Protein AF-A0A7Y9FIY6-F1 (afdb_monomer)

Sequence (109 aa):
MVVVLIVIVLALLAAAGVVLLASTAATPGGDGSAWESFRRGWRSRRHPDADQLDAARAAAVEPVDLSLAQFLRETAEVGDAYLNVDELADDLQRARDRAVRPLKARR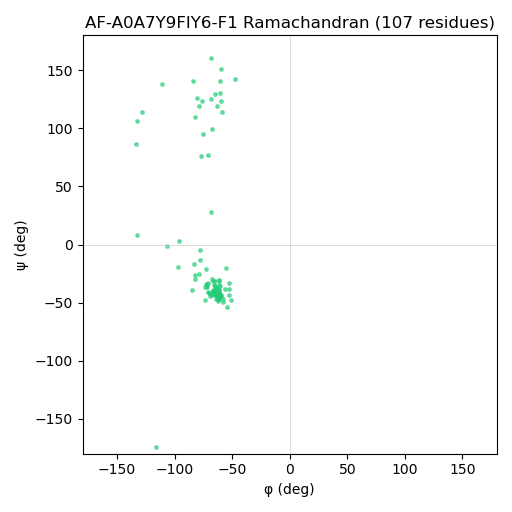SA

Secondary structure (DSSP, 8-state):
-HHHHHHHHHHHHHHHHHHHHHHHHS-S---S-HHHHHHHHHHHHHS--HHHHHHHHHHTSPPP---HHHHHHHH---S--SS-HHHHHHHHHHHHHHHHHHHHHTT--

Radius of gyration: 26.29 Å; Cα contacts (8 Å, |Δi|>4): 7; chains: 1; bounding box: 59×44×68 Å

Foldseek 3Di:
DVVVVVVVVVVVVVVVVVLVVVVVVPDDPDPDDPVRVVVVVVVCVVPPDPVRVVVVVVVPPDDDPDDPVRVCVVPVDPDDPPDDPVVVVVVVVVVVVVVCVVVVVVVVD

Organism: NCBI:txid931536

Structure (mmCIF, N/CA/C/O backbone):
data_AF-A0A7Y9FIY6-F1
#
_entry.id   AF-A0A7Y9FIY6-F1
#
loop_
_atom_site.group_PDB
_atom_site.id
_atom_site.type_symbol
_atom_site.label_atom_id
_atom_site.label_alt_id
_atom_site.label_comp_id
_atom_site.label_asym_id
_atom_site.label_entity_id
_atom_site.label_seq_id
_atom_site.pdbx_PDB_ins_code
_atom_site.Cartn_x
_atom_site.Cartn_y
_atom_site.Cartn_z
_atom_site.occupancy
_atom_site.B_iso_or_equiv
_atom_site.auth_seq_id
_atom_site.auth_comp_id
_atom_site.auth_asym_id
_atom_site.auth_atom_id
_atom_site.pdbx_PDB_model_num
ATOM 1 N N . MET A 1 1 ? 34.229 0.417 -22.890 1.00 78.31 1 MET A N 1
ATOM 2 C CA . MET A 1 1 ? 33.799 -0.903 -22.370 1.00 78.31 1 MET A CA 1
ATOM 3 C C . MET A 1 1 ? 33.894 -0.986 -20.846 1.00 78.31 1 MET A C 1
ATOM 5 O O . MET A 1 1 ? 32.887 -1.276 -20.222 1.00 78.31 1 MET A O 1
ATOM 9 N N . VAL A 1 2 ? 35.042 -0.648 -20.240 1.00 90.75 2 VAL A N 1
ATOM 10 C CA . VAL A 1 2 ? 35.239 -0.669 -18.771 1.00 90.75 2 VAL A CA 1
ATOM 11 C C . VAL A 1 2 ? 34.248 0.229 -18.017 1.00 90.75 2 VAL A C 1
ATOM 13 O O . VAL A 1 2 ? 33.611 -0.228 -17.080 1.00 90.75 2 VAL A O 1
ATOM 16 N N . VAL A 1 3 ? 34.042 1.471 -18.470 1.00 94.62 3 VAL A N 1
ATOM 17 C CA . VAL A 1 3 ? 33.082 2.405 -17.844 1.00 94.62 3 VAL A CA 1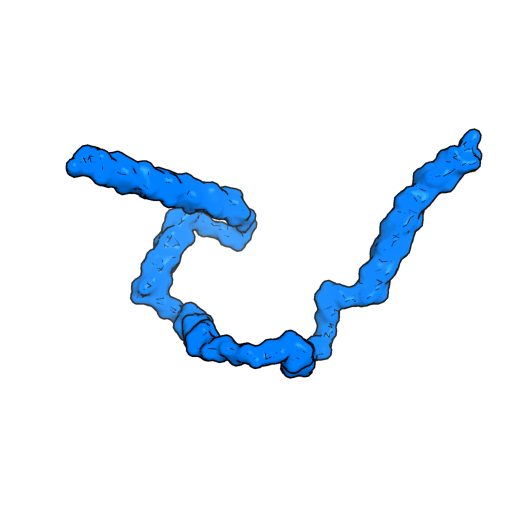
ATOM 18 C C . VAL A 1 3 ? 31.654 1.851 -17.856 1.00 94.62 3 VAL A C 1
ATOM 20 O O . VAL A 1 3 ? 30.967 1.898 -16.844 1.00 94.62 3 VAL A O 1
ATOM 23 N N . VAL A 1 4 ? 31.225 1.264 -18.978 1.00 95.88 4 VAL A N 1
ATOM 24 C CA . VAL A 1 4 ? 29.893 0.650 -19.112 1.00 95.88 4 VAL A CA 1
ATOM 25 C C . VAL A 1 4 ? 29.737 -0.522 -18.141 1.00 95.88 4 VAL A C 1
ATOM 27 O O . VAL A 1 4 ? 28.722 -0.622 -17.462 1.00 95.88 4 VAL A O 1
ATOM 30 N N . LEU A 1 5 ? 30.766 -1.366 -18.018 1.00 95.81 5 LEU A N 1
ATOM 31 C CA . LEU A 1 5 ? 30.798 -2.469 -17.055 1.00 95.81 5 LEU A CA 1
ATOM 32 C C . LEU A 1 5 ? 30.673 -1.975 -15.609 1.00 95.81 5 LEU A C 1
ATOM 34 O O . LEU A 1 5 ? 29.881 -2.523 -14.850 1.00 95.81 5 LEU A O 1
ATOM 38 N N . ILE A 1 6 ? 31.398 -0.915 -15.244 1.00 96.38 6 ILE A N 1
ATOM 39 C CA . ILE A 1 6 ? 31.331 -0.322 -13.902 1.00 96.38 6 ILE A CA 1
ATOM 40 C C . ILE A 1 6 ? 29.925 0.207 -13.613 1.00 96.38 6 ILE A C 1
ATOM 42 O O . ILE A 1 6 ? 29.375 -0.077 -12.554 1.00 96.38 6 ILE A O 1
ATOM 46 N N . VAL A 1 7 ? 29.316 0.926 -14.560 1.00 97.06 7 VAL A N 1
ATOM 47 C CA . VAL A 1 7 ? 27.950 1.451 -14.404 1.00 97.06 7 VAL A CA 1
ATOM 48 C C . VAL A 1 7 ? 26.940 0.317 -14.225 1.00 97.06 7 VAL A C 1
ATOM 50 O O . VAL A 1 7 ? 26.094 0.395 -13.339 1.00 97.06 7 VAL A O 1
ATOM 53 N N . ILE A 1 8 ? 27.055 -0.760 -15.008 1.00 97.06 8 ILE A N 1
ATOM 54 C CA . ILE A 1 8 ? 26.188 -1.940 -14.874 1.00 97.06 8 ILE A CA 1
ATOM 55 C C . ILE A 1 8 ? 26.355 -2.577 -13.492 1.00 97.06 8 ILE A C 1
ATOM 57 O O . ILE A 1 8 ? 25.363 -2.859 -12.825 1.00 97.06 8 ILE A O 1
ATOM 61 N N . VAL A 1 9 ? 27.593 -2.775 -13.035 1.00 96.44 9 VAL A N 1
ATOM 62 C CA . VAL A 1 9 ? 27.866 -3.371 -11.719 1.00 96.44 9 VAL A CA 1
ATOM 63 C C . VAL A 1 9 ? 27.307 -2.498 -10.596 1.00 96.44 9 VAL A C 1
ATOM 65 O O . VAL A 1 9 ? 26.642 -3.016 -9.703 1.00 96.44 9 VAL A O 1
ATOM 68 N N . LEU A 1 10 ? 27.505 -1.179 -10.656 1.00 97.06 10 LEU A N 1
ATOM 69 C CA . LEU A 1 10 ? 26.953 -0.248 -9.670 1.00 97.06 10 LEU A CA 1
ATOM 70 C C . LEU A 1 10 ? 25.421 -0.266 -9.661 1.00 97.06 10 LEU A C 1
ATOM 72 O O . LEU A 1 10 ? 24.823 -0.286 -8.587 1.00 97.06 10 LEU A O 1
ATOM 76 N N . ALA A 1 11 ? 24.783 -0.318 -10.832 1.00 96.06 11 ALA A N 1
ATOM 77 C CA . ALA A 1 11 ? 23.331 -0.423 -10.939 1.00 96.06 11 ALA A CA 1
ATOM 78 C C . ALA A 1 11 ? 22.803 -1.734 -10.330 1.00 96.06 11 ALA A C 1
ATOM 80 O O . ALA A 1 11 ? 21.816 -1.717 -9.595 1.00 96.06 11 ALA A O 1
ATOM 81 N N . LEU A 1 12 ? 23.482 -2.860 -10.577 1.00 96.69 12 LEU A N 1
ATOM 82 C CA . LEU A 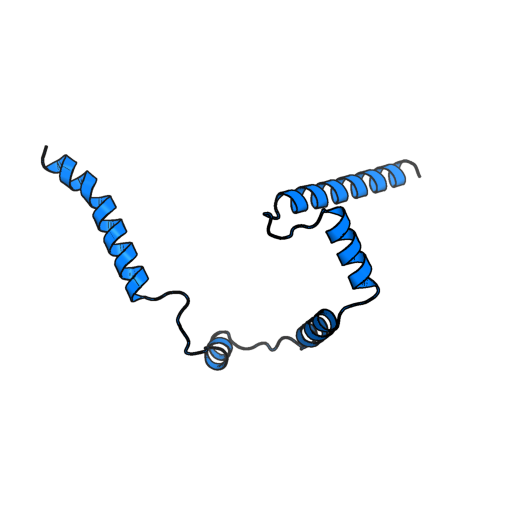1 12 ? 23.130 -4.153 -9.984 1.00 96.69 12 LEU A CA 1
ATOM 83 C C . LEU A 1 12 ? 23.309 -4.153 -8.460 1.00 96.69 12 LEU A C 1
ATOM 85 O O . LEU A 1 12 ? 22.450 -4.676 -7.752 1.00 96.69 12 LEU A O 1
ATOM 89 N N . LEU A 1 13 ? 24.378 -3.539 -7.945 1.00 95.62 13 LEU A N 1
ATOM 90 C CA . LEU A 1 13 ? 24.608 -3.404 -6.504 1.00 95.62 13 LEU A CA 1
ATOM 91 C C . LEU A 1 13 ? 23.553 -2.517 -5.838 1.00 95.62 13 LEU A C 1
ATOM 93 O O . LEU A 1 13 ? 23.037 -2.876 -4.782 1.00 95.62 13 LEU A O 1
ATOM 97 N N . ALA A 1 14 ? 23.189 -1.396 -6.466 1.00 95.12 14 ALA A N 1
ATOM 98 C CA . ALA A 1 14 ? 22.122 -0.529 -5.977 1.00 95.12 14 ALA A CA 1
ATOM 99 C C . ALA A 1 14 ? 20.779 -1.273 -5.935 1.00 95.12 14 ALA A C 1
ATOM 101 O O . ALA A 1 14 ? 20.096 -1.251 -4.912 1.00 95.12 14 ALA A O 1
ATOM 102 N N . ALA A 1 15 ? 20.433 -1.999 -7.003 1.00 90.00 15 ALA A N 1
ATOM 103 C CA . ALA A 1 15 ? 19.222 -2.814 -7.048 1.00 90.00 15 ALA A CA 1
ATOM 104 C C . ALA A 1 15 ? 19.217 -3.903 -5.961 1.00 90.00 15 ALA A C 1
ATOM 106 O O . ALA A 1 15 ? 18.220 -4.066 -5.260 1.00 90.00 15 ALA A O 1
ATOM 107 N N . ALA A 1 16 ? 20.337 -4.610 -5.770 1.00 87.69 16 ALA A N 1
ATOM 108 C CA . ALA A 1 16 ? 20.477 -5.612 -4.715 1.00 87.69 16 ALA A CA 1
ATOM 109 C C . ALA A 1 16 ? 20.318 -5.000 -3.312 1.00 87.69 16 ALA A C 1
ATOM 111 O O . ALA A 1 16 ? 19.622 -5.568 -2.471 1.00 87.69 16 ALA A O 1
ATOM 112 N N . GLY A 1 17 ? 20.901 -3.820 -3.077 1.00 89.31 17 GLY A N 1
ATOM 113 C CA . GLY A 1 17 ? 20.755 -3.080 -1.823 1.00 89.31 17 GLY A CA 1
ATOM 114 C C . GLY A 1 17 ? 19.305 -2.689 -1.531 1.00 89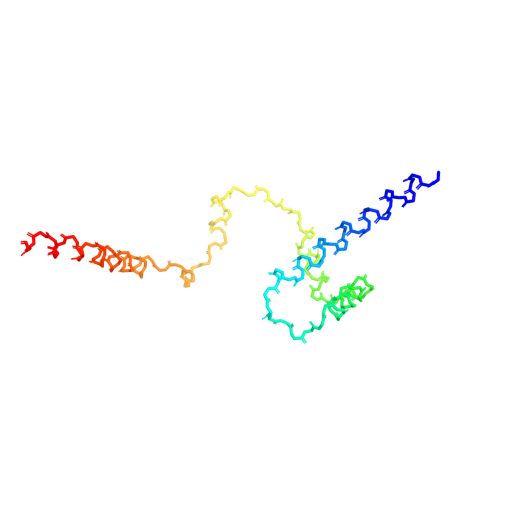.31 17 GLY A C 1
ATOM 115 O O . GLY A 1 17 ? 18.834 -2.887 -0.413 1.00 89.31 17 GLY A O 1
ATOM 116 N N . VAL A 1 18 ? 18.571 -2.210 -2.540 1.00 89.62 18 VAL A N 1
ATOM 117 C CA . VAL A 1 18 ? 17.141 -1.875 -2.410 1.00 89.62 18 VAL A CA 1
ATOM 118 C C . VAL A 1 18 ? 16.305 -3.114 -2.080 1.00 89.62 18 VAL A C 1
ATOM 120 O O . VAL A 1 18 ? 15.463 -3.054 -1.188 1.00 89.62 18 VAL A O 1
ATOM 123 N N . VAL A 1 19 ? 16.552 -4.247 -2.748 1.00 81.56 19 VAL A N 1
ATOM 124 C CA . VAL A 1 19 ? 15.837 -5.509 -2.479 1.00 81.56 19 VAL A CA 1
ATOM 125 C C . VAL A 1 19 ? 16.103 -6.004 -1.057 1.00 81.56 19 VAL A C 1
ATOM 127 O O . VAL A 1 19 ? 15.165 -6.398 -0.365 1.00 81.56 19 VAL A O 1
ATOM 130 N N . LEU A 1 20 ? 17.356 -5.949 -0.597 1.00 80.88 20 LEU A N 1
ATOM 131 C CA . LEU A 1 20 ? 17.718 -6.324 0.771 1.00 80.88 20 LEU A CA 1
ATOM 132 C C . LEU A 1 20 ? 17.034 -5.417 1.798 1.00 80.88 20 LEU A C 1
ATOM 134 O O . LEU A 1 20 ? 16.404 -5.919 2.727 1.00 80.88 20 LEU A O 1
ATOM 138 N N . LEU A 1 21 ? 17.074 -4.099 1.596 1.00 79.12 21 LEU A N 1
ATOM 139 C CA . LEU A 1 21 ? 16.423 -3.144 2.490 1.00 79.12 21 LEU A CA 1
ATOM 140 C C . LEU A 1 21 ? 14.904 -3.369 2.556 1.00 79.12 21 LEU A C 1
ATOM 142 O O . LEU A 1 21 ? 14.331 -3.430 3.645 1.00 79.12 21 LEU A O 1
ATOM 146 N N . ALA A 1 22 ? 14.261 -3.577 1.405 1.00 75.00 22 ALA A N 1
ATOM 147 C CA . ALA A 1 22 ? 12.839 -3.898 1.328 1.00 75.00 22 ALA A CA 1
ATOM 148 C C . ALA A 1 22 ? 12.506 -5.216 2.047 1.00 75.00 22 ALA A C 1
ATOM 150 O O . ALA A 1 22 ? 11.507 -5.294 2.757 1.00 75.00 22 ALA A O 1
ATOM 151 N N . SER A 1 23 ? 13.368 -6.232 1.926 1.00 66.56 23 SER A N 1
ATOM 152 C CA . SER A 1 23 ? 13.178 -7.518 2.607 1.00 66.56 23 SER A CA 1
ATOM 153 C C . SER A 1 23 ? 13.280 -7.415 4.131 1.00 66.56 23 SER A C 1
ATOM 155 O O . SER A 1 23 ? 12.577 -8.134 4.829 1.00 66.56 23 SER A O 1
ATOM 157 N N . THR A 1 24 ? 14.096 -6.493 4.656 1.00 69.31 24 THR A N 1
ATOM 158 C CA . THR A 1 24 ? 14.190 -6.244 6.105 1.00 69.31 24 THR A CA 1
ATOM 159 C C . THR A 1 24 ? 13.048 -5.391 6.656 1.00 69.31 24 THR A C 1
ATOM 161 O O . THR A 1 24 ? 12.737 -5.489 7.838 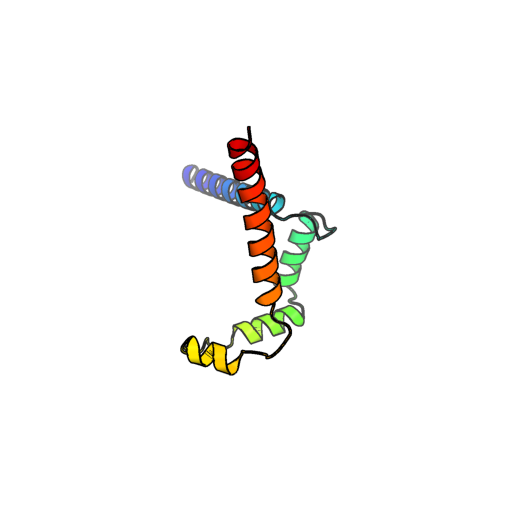1.00 69.31 24 THR A O 1
ATOM 164 N N . ALA A 1 25 ? 12.420 -4.559 5.817 1.00 62.56 25 ALA A N 1
ATOM 165 C CA . ALA A 1 25 ? 11.280 -3.722 6.195 1.00 62.56 25 ALA A CA 1
ATOM 166 C C . ALA A 1 25 ? 9.936 -4.473 6.135 1.00 62.56 25 ALA A C 1
ATOM 168 O O . ALA A 1 25 ? 8.949 -4.028 6.720 1.00 62.56 25 ALA A O 1
ATOM 169 N N . ALA A 1 26 ? 9.888 -5.615 5.446 1.00 57.75 26 ALA A N 1
ATOM 170 C CA . ALA A 1 26 ? 8.747 -6.518 5.465 1.00 57.75 26 ALA A CA 1
ATOM 171 C C . ALA A 1 26 ? 8.724 -7.304 6.793 1.00 57.75 26 ALA A C 1
ATOM 173 O O . ALA A 1 26 ? 9.392 -8.324 6.945 1.00 57.75 26 ALA A O 1
ATOM 174 N N . THR A 1 27 ? 7.962 -6.805 7.769 1.00 52.97 27 THR A N 1
ATOM 175 C CA . THR A 1 27 ? 7.637 -7.483 9.040 1.00 52.97 27 THR A CA 1
ATOM 176 C C . THR A 1 27 ? 7.178 -8.941 8.814 1.00 52.97 27 THR A C 1
ATOM 178 O O . THR A 1 27 ? 6.472 -9.212 7.838 1.00 52.97 27 THR A O 1
ATOM 181 N N . PRO A 1 28 ? 7.555 -9.896 9.693 1.00 51.44 28 PRO A N 1
ATOM 182 C CA . PRO A 1 28 ? 7.458 -11.323 9.421 1.00 51.44 28 PRO A CA 1
ATOM 183 C C . PRO A 1 28 ? 6.041 -11.837 9.688 1.00 51.44 28 PRO A C 1
ATOM 185 O O . PRO A 1 28 ? 5.600 -11.934 10.829 1.00 51.44 28 PRO A O 1
ATOM 188 N N . GLY A 1 29 ? 5.337 -12.179 8.613 1.00 50.66 29 GLY A N 1
ATOM 189 C CA . GLY A 1 29 ? 4.092 -12.956 8.648 1.00 50.66 29 GLY A CA 1
ATOM 190 C C . GLY A 1 29 ? 4.066 -14.095 7.627 1.00 50.66 29 GLY A C 1
ATOM 191 O O . GLY A 1 29 ? 3.026 -14.705 7.413 1.00 50.66 29 GLY A O 1
ATOM 192 N N . GLY A 1 30 ? 5.191 -14.361 6.959 1.00 52.69 30 GLY A N 1
ATOM 193 C CA . GLY A 1 30 ? 5.333 -15.459 6.012 1.00 52.69 30 GLY A CA 1
ATOM 194 C C . GLY A 1 30 ? 6.563 -16.277 6.364 1.00 52.69 30 GLY A C 1
ATOM 195 O O . GLY A 1 30 ? 7.679 -15.783 6.240 1.00 52.69 30 GLY A O 1
ATOM 196 N N . ASP A 1 31 ? 6.358 -17.523 6.777 1.00 55.53 31 ASP A N 1
ATOM 197 C CA . ASP A 1 31 ? 7.377 -18.476 7.243 1.00 55.53 31 ASP A CA 1
ATOM 198 C C . ASP A 1 31 ? 8.349 -18.971 6.142 1.00 55.53 31 ASP A C 1
ATOM 200 O O . ASP A 1 31 ? 8.856 -20.089 6.196 1.00 55.53 31 ASP A O 1
ATOM 204 N N . GLY A 1 32 ? 8.594 -18.176 5.097 1.00 59.62 32 GLY A N 1
ATOM 205 C CA . GLY A 1 32 ? 9.420 -18.545 3.947 1.00 59.62 32 GLY A CA 1
ATOM 206 C C . GLY A 1 32 ? 10.731 -17.765 3.894 1.00 59.62 32 GLY A C 1
ATOM 207 O O . GLY A 1 32 ? 10.753 -16.550 4.092 1.00 59.62 32 GLY A O 1
ATOM 208 N N . SER A 1 33 ? 11.838 -18.441 3.571 1.00 74.12 33 SER A N 1
ATOM 209 C CA . SER A 1 33 ? 13.117 -17.752 3.333 1.00 74.12 33 SER A CA 1
ATOM 210 C C . SER A 1 33 ? 12.996 -16.753 2.170 1.00 74.12 33 SER A C 1
ATOM 212 O O . SER A 1 33 ? 12.243 -16.979 1.220 1.00 74.12 33 SER A O 1
ATOM 214 N N . ALA A 1 34 ? 13.782 -15.669 2.182 1.00 71.88 34 ALA A N 1
ATOM 215 C CA . ALA A 1 34 ? 13.808 -14.681 1.091 1.00 71.88 34 ALA A CA 1
ATOM 216 C C . ALA A 1 34 ? 14.051 -15.325 -0.293 1.00 71.88 34 ALA A C 1
ATOM 218 O O . ALA A 1 34 ? 13.493 -14.896 -1.305 1.00 71.88 34 ALA A O 1
ATOM 219 N N . TRP A 1 35 ? 14.835 -16.408 -0.325 1.00 77.94 35 TRP A N 1
ATOM 220 C CA . TRP A 1 35 ? 15.067 -17.225 -1.515 1.00 77.94 35 TRP A CA 1
ATOM 221 C C . TRP A 1 35 ? 13.798 -17.920 -2.020 1.00 77.94 35 TRP A C 1
ATOM 223 O O . TRP A 1 35 ? 13.558 -18.022 -3.223 1.00 77.94 35 TRP A O 1
ATOM 233 N N . GLU A 1 36 ? 12.955 -18.378 -1.105 1.00 77.69 36 GLU A N 1
ATOM 234 C CA . GLU A 1 36 ? 11.695 -19.039 -1.411 1.00 77.69 36 GLU A CA 1
ATOM 235 C C . GLU A 1 36 ? 10.662 -18.060 -1.959 1.00 77.69 36 GLU A C 1
ATOM 237 O O . GLU A 1 36 ? 10.018 -18.365 -2.962 1.00 77.69 36 GLU A O 1
ATOM 242 N N . SER A 1 37 ? 10.584 -16.856 -1.386 1.00 76.25 37 SER A N 1
ATOM 243 C CA . SER A 1 37 ? 9.777 -15.747 -1.908 1.00 76.25 37 SER A CA 1
ATOM 244 C C . SER A 1 37 ? 10.228 -15.330 -3.309 1.00 76.25 37 SER A C 1
ATOM 246 O O . SER A 1 37 ? 9.399 -15.176 -4.208 1.00 76.25 37 SER A O 1
ATOM 248 N N . PHE A 1 38 ? 11.542 -15.244 -3.544 1.00 76.88 38 PHE A N 1
ATOM 249 C CA . PHE A 1 38 ? 12.095 -14.976 -4.873 1.00 76.88 38 PHE A CA 1
ATOM 250 C C . PHE A 1 38 ? 11.746 -16.084 -5.876 1.00 76.88 38 PHE A C 1
ATOM 252 O O . PHE A 1 38 ? 11.233 -15.808 -6.964 1.00 76.88 38 PHE A O 1
ATOM 259 N N . ARG A 1 39 ? 11.957 -17.354 -5.507 1.00 83.12 39 ARG A N 1
ATOM 260 C CA . ARG A 1 39 ? 11.620 -18.511 -6.349 1.00 83.12 39 ARG A CA 1
ATOM 261 C C . ARG A 1 39 ? 10.121 -18.581 -6.638 1.00 83.12 39 ARG A C 1
ATOM 263 O O . ARG A 1 39 ? 9.737 -18.921 -7.757 1.00 83.12 39 ARG A O 1
ATOM 270 N N . ARG A 1 40 ? 9.280 -18.263 -5.653 1.00 76.75 40 ARG A N 1
ATOM 271 C CA . ARG A 1 40 ? 7.821 -18.207 -5.792 1.00 76.75 40 ARG A CA 1
ATOM 272 C C . ARG A 1 40 ? 7.415 -17.121 -6.781 1.00 76.75 40 ARG A C 1
ATOM 274 O O . ARG A 1 40 ? 6.672 -17.424 -7.708 1.00 76.75 40 ARG A O 1
ATOM 281 N N . GLY A 1 41 ? 7.984 -15.920 -6.666 1.00 76.50 41 GLY A N 1
ATOM 282 C CA . GLY A 1 41 ? 7.771 -14.831 -7.622 1.00 76.50 41 GLY A CA 1
ATOM 283 C C . GLY A 1 41 ? 8.241 -15.174 -9.039 1.00 76.50 41 GLY A C 1
ATOM 284 O O . GLY A 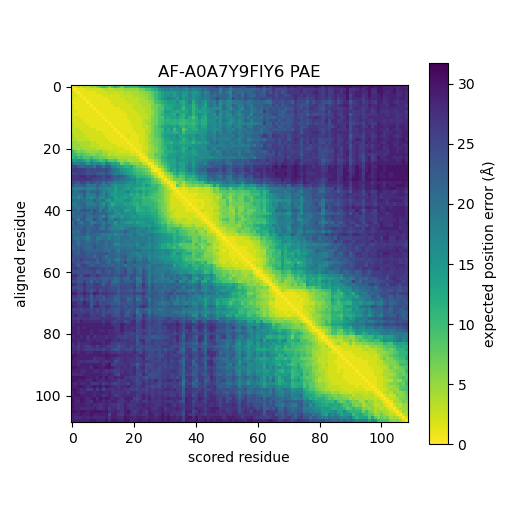1 41 ? 7.531 -14.933 -10.011 1.00 76.50 41 GLY A O 1
ATOM 285 N N . TRP A 1 42 ? 9.403 -15.817 -9.181 1.00 82.06 42 TRP A N 1
ATOM 286 C CA . TRP A 1 42 ? 9.899 -16.262 -10.488 1.00 82.06 42 TRP A CA 1
ATOM 287 C C . TRP A 1 42 ? 9.002 -17.332 -11.123 1.00 82.06 42 TRP A C 1
ATOM 289 O O . TRP A 1 42 ? 8.752 -17.313 -12.329 1.00 82.06 42 TRP A O 1
ATOM 299 N N . ARG A 1 43 ? 8.501 -18.273 -10.315 1.00 78.38 43 ARG A N 1
ATOM 300 C CA . ARG A 1 43 ? 7.602 -19.334 -10.783 1.00 78.38 43 ARG A CA 1
ATOM 301 C C . ARG A 1 43 ? 6.233 -18.780 -11.173 1.00 78.38 43 ARG A C 1
ATOM 303 O O . ARG A 1 43 ? 5.743 -19.160 -12.230 1.00 78.38 43 ARG A O 1
ATOM 310 N N . SER A 1 44 ? 5.689 -17.847 -10.389 1.00 72.06 44 SER A N 1
ATOM 311 C CA . SER A 1 44 ? 4.442 -17.122 -10.684 1.00 72.06 44 SER A CA 1
ATOM 312 C C . SER A 1 44 ? 4.503 -16.418 -12.044 1.00 72.06 44 SER A C 1
ATOM 314 O 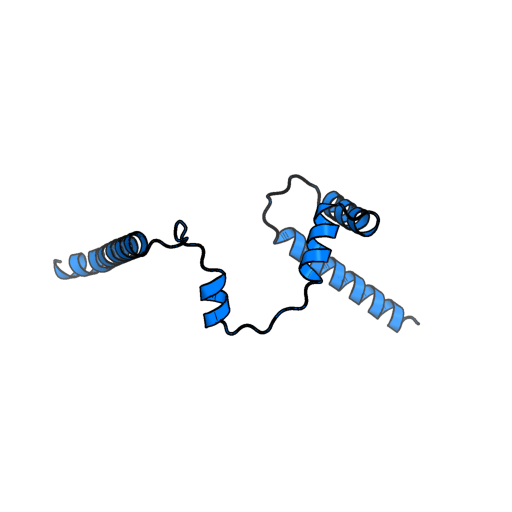O . SER A 1 44 ? 3.556 -16.493 -12.817 1.00 72.06 44 SER A O 1
ATOM 316 N N . ARG A 1 45 ? 5.654 -15.840 -12.420 1.00 75.12 45 ARG A N 1
ATOM 317 C CA . ARG A 1 45 ? 5.824 -15.238 -13.756 1.00 75.12 45 ARG A CA 1
ATOM 318 C C . ARG A 1 45 ? 5.759 -16.242 -14.906 1.00 75.12 45 ARG A C 1
ATOM 320 O O . ARG A 1 45 ? 5.374 -15.867 -16.007 1.00 75.12 45 ARG A O 1
ATOM 327 N N . ARG A 1 46 ? 6.183 -17.492 -14.690 1.00 76.56 46 ARG A N 1
ATOM 328 C CA . ARG A 1 46 ? 6.113 -18.541 -15.722 1.00 76.56 46 ARG A CA 1
ATOM 329 C C . ARG A 1 46 ? 4.755 -19.224 -15.765 1.00 76.56 46 ARG A C 1
ATOM 331 O O . ARG A 1 46 ? 4.291 -19.557 -16.852 1.00 76.56 46 ARG A O 1
ATOM 338 N N . HIS A 1 47 ? 4.158 -19.460 -14.605 1.00 74.12 47 HIS A N 1
ATOM 339 C CA . HIS A 1 47 ? 2.878 -20.137 -14.443 1.00 74.12 47 HIS A CA 1
ATOM 340 C C . HIS A 1 47 ? 2.034 -19.320 -13.465 1.00 74.12 47 HIS A C 1
ATOM 342 O O . HIS A 1 47 ? 2.113 -19.564 -12.259 1.00 74.12 47 HIS A O 1
ATOM 348 N N . PRO A 1 48 ? 1.302 -18.309 -13.964 1.00 72.88 48 PRO A N 1
ATOM 349 C CA . PRO A 1 48 ? 0.408 -17.532 -13.123 1.00 72.88 48 PRO A CA 1
ATOM 350 C C . PRO A 1 48 ? -0.718 -18.437 -12.618 1.00 72.88 48 PRO A C 1
ATOM 352 O O . PRO A 1 48 ? -1.343 -19.156 -13.399 1.00 72.88 48 PRO A O 1
ATOM 355 N N . ASP A 1 49 ? -0.947 -18.417 -11.306 1.00 76.94 49 ASP A N 1
ATOM 356 C CA . ASP A 1 49 ? -2.052 -19.147 -10.682 1.00 76.94 49 ASP A CA 1
ATOM 357 C C . ASP A 1 49 ? -3.404 -18.528 -11.083 1.00 76.94 49 ASP A C 1
ATOM 359 O O . ASP A 1 49 ? -3.467 -17.368 -11.501 1.00 76.94 49 ASP A O 1
ATOM 363 N N . ALA A 1 50 ? -4.494 -19.289 -10.938 1.00 77.31 50 ALA A N 1
ATOM 364 C CA . ALA A 1 50 ? -5.846 -18.845 -11.298 1.00 77.31 50 ALA A CA 1
ATOM 365 C C . ALA A 1 50 ? -6.217 -17.500 -10.642 1.00 77.31 50 ALA A C 1
ATOM 367 O O . ALA A 1 50 ? -6.662 -16.589 -11.337 1.00 77.31 50 ALA A O 1
ATOM 368 N N . ASP A 1 51 ? -5.895 -17.332 -9.356 1.00 74.62 51 ASP A N 1
ATOM 369 C CA . ASP A 1 51 ? -6.137 -16.093 -8.604 1.00 74.62 51 ASP A CA 1
ATOM 370 C C . ASP A 1 51 ? -5.380 -14.888 -9.191 1.00 74.62 51 ASP A C 1
ATOM 372 O O . ASP A 1 51 ? -5.884 -13.767 -9.209 1.00 74.62 51 ASP A O 1
ATOM 376 N N . GLN A 1 52 ? -4.169 -15.104 -9.721 1.00 73.44 52 GLN A N 1
ATOM 377 C CA . GLN A 1 52 ? -3.378 -14.043 -10.356 1.00 73.44 52 GLN A CA 1
ATOM 378 C C . GLN A 1 52 ? -3.957 -13.654 -11.719 1.00 73.44 52 GLN A C 1
ATOM 380 O O . GLN A 1 52 ? -3.902 -12.486 -12.101 1.00 73.44 52 GLN A O 1
ATOM 385 N N . LEU A 1 53 ? -4.525 -14.615 -12.449 1.00 80.19 53 LEU A N 1
ATOM 386 C CA . LEU A 1 53 ? -5.213 -14.362 -13.715 1.00 80.19 53 LEU A CA 1
ATOM 387 C C . LEU A 1 53 ? -6.556 -13.657 -13.509 1.00 80.19 53 LEU A C 1
ATOM 389 O O . LEU A 1 53 ? -6.935 -12.833 -14.341 1.00 80.19 53 LEU A O 1
ATOM 393 N N . ASP A 1 54 ? -7.270 -13.966 -12.428 1.00 77.88 54 ASP A N 1
ATOM 394 C CA . ASP A 1 54 ? -8.499 -13.269 -12.045 1.00 77.88 54 ASP A CA 1
ATOM 395 C C . ASP A 1 54 ? -8.197 -11.83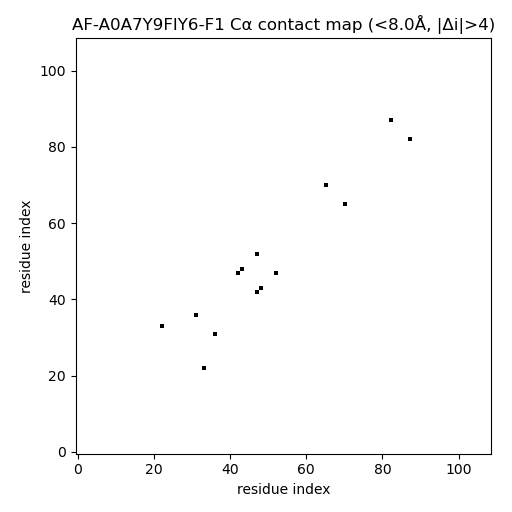7 -11.589 1.00 77.88 54 ASP A C 1
ATOM 397 O O . ASP A 1 54 ? -8.830 -10.899 -12.072 1.00 77.88 54 ASP A O 1
ATOM 401 N N . ALA A 1 55 ? -7.162 -11.637 -10.766 1.00 75.69 55 ALA A N 1
ATOM 402 C CA . ALA A 1 55 ? -6.703 -10.303 -10.378 1.00 75.69 55 ALA A CA 1
ATOM 403 C C . ALA A 1 55 ? -6.235 -9.474 -11.587 1.00 75.69 55 ALA A C 1
ATOM 405 O O . ALA A 1 55 ? -6.573 -8.298 -11.698 1.00 75.69 55 ALA A O 1
ATOM 406 N N . ALA A 1 56 ? -5.503 -10.082 -12.528 1.00 76.50 56 ALA A N 1
ATOM 407 C CA . ALA A 1 56 ? -5.099 -9.415 -13.765 1.00 76.50 56 ALA A CA 1
ATOM 408 C C . ALA A 1 56 ? -6.303 -9.046 -14.645 1.00 76.50 56 ALA A C 1
ATOM 410 O O . ALA A 1 56 ? -6.313 -7.972 -15.240 1.00 76.50 56 ALA A O 1
ATOM 411 N N . ARG A 1 57 ? -7.336 -9.899 -14.706 1.00 77.31 57 ARG A N 1
ATOM 412 C CA . ARG A 1 57 ? -8.592 -9.592 -15.407 1.00 77.31 57 ARG A CA 1
ATOM 413 C C . ARG A 1 57 ? -9.375 -8.468 -14.732 1.00 77.31 57 ARG A C 1
ATOM 415 O O . ARG A 1 57 ? -9.886 -7.607 -15.436 1.00 77.31 57 ARG A O 1
ATOM 422 N N . ALA A 1 58 ? -9.425 -8.438 -13.403 1.00 72.25 58 ALA A N 1
ATOM 423 C CA . ALA A 1 58 ? -10.046 -7.348 -12.654 1.00 72.25 58 ALA A CA 1
ATOM 424 C C . ALA A 1 58 ? -9.292 -6.020 -12.840 1.00 72.25 58 ALA A C 1
ATOM 426 O O . ALA A 1 58 ? -9.912 -4.979 -13.021 1.00 72.25 58 ALA A O 1
ATOM 427 N N . ALA A 1 59 ? -7.957 -6.056 -12.865 1.00 70.31 59 ALA A N 1
ATOM 428 C CA . ALA A 1 59 ? -7.123 -4.880 -13.114 1.00 70.31 59 ALA A CA 1
ATOM 429 C C . ALA A 1 59 ? -7.152 -4.401 -14.577 1.00 70.31 59 ALA A C 1
ATOM 431 O O . ALA A 1 59 ? -6.823 -3.250 -14.846 1.00 70.31 59 ALA A O 1
ATOM 432 N N . ALA A 1 60 ? -7.524 -5.271 -15.521 1.00 75.81 60 ALA A N 1
ATOM 433 C CA . ALA A 1 60 ? -7.699 -4.920 -16.930 1.00 75.81 60 ALA A CA 1
ATOM 434 C C . ALA A 1 60 ? -9.021 -4.182 -17.213 1.00 75.81 60 ALA A C 1
ATOM 436 O O . ALA A 1 60 ? -9.252 -3.772 -18.350 1.00 75.81 60 ALA A O 1
ATOM 437 N N . VAL A 1 61 ? -9.889 -4.020 -16.209 1.00 77.00 61 VAL A N 1
ATOM 438 C CA . VAL A 1 61 ? -11.074 -3.168 -16.314 1.00 77.00 61 VAL A CA 1
ATOM 439 C C . VAL A 1 61 ? -10.615 -1.713 -16.391 1.00 77.00 61 VAL A C 1
ATOM 441 O O . VAL A 1 61 ? -9.866 -1.244 -15.536 1.00 77.00 61 VAL A O 1
ATOM 444 N N . GLU A 1 62 ? -11.048 -1.008 -17.435 1.00 71.69 62 GLU A N 1
ATOM 445 C CA . GLU A 1 62 ? -10.733 0.406 -17.629 1.00 71.69 62 GLU A CA 1
ATOM 446 C C . GLU A 1 62 ? -11.269 1.219 -16.435 1.00 71.69 62 GLU A C 1
ATOM 448 O O . GLU A 1 62 ? -12.460 1.108 -16.117 1.00 71.69 62 GLU A O 1
ATOM 453 N N . PRO A 1 63 ? -10.415 1.985 -15.727 1.00 68.56 63 PRO A N 1
ATOM 454 C CA . PRO A 1 63 ? -10.865 2.767 -14.589 1.00 68.56 63 PRO A CA 1
ATOM 455 C C . PRO A 1 63 ? -11.876 3.807 -15.066 1.00 68.56 63 PRO A C 1
ATOM 457 O O . PRO A 1 63 ? -11.567 4.653 -15.900 1.00 68.56 63 PRO A O 1
ATOM 460 N N . VAL A 1 64 ? -13.098 3.726 -14.542 1.00 74.69 64 VAL A N 1
ATOM 461 C CA . VAL A 1 64 ? -14.157 4.684 -14.858 1.00 74.69 64 VAL A CA 1
ATOM 462 C C . VAL A 1 64 ? -13.946 5.932 -14.009 1.00 74.69 64 VAL A C 1
ATOM 464 O O . VAL A 1 64 ? -13.884 5.843 -12.781 1.00 74.69 64 VAL A O 1
ATOM 467 N N . ASP A 1 65 ? -13.879 7.097 -14.653 1.00 79.94 65 ASP A N 1
ATOM 468 C CA . ASP A 1 65 ? -13.821 8.398 -13.983 1.00 79.94 65 ASP A CA 1
ATOM 469 C C . ASP A 1 65 ? -15.177 8.728 -13.335 1.00 79.94 65 ASP A C 1
ATOM 471 O O . ASP A 1 65 ? -15.986 9.504 -13.847 1.00 79.94 65 ASP A O 1
ATOM 475 N N . LEU A 1 66 ? -15.456 8.102 -12.193 1.00 77.75 66 LEU A N 1
ATOM 476 C CA . LEU A 1 66 ? -16.599 8.439 -11.355 1.00 77.75 66 LEU A CA 1
ATOM 477 C C . LEU A 1 66 ? -16.235 9.605 -10.441 1.00 77.75 66 LEU A C 1
ATOM 479 O O . LEU A 1 66 ? -15.150 9.663 -9.858 1.00 77.75 66 LEU A O 1
ATOM 483 N N . SER A 1 67 ? -17.177 10.529 -10.247 1.00 84.81 67 SER A N 1
ATOM 484 C CA . SER A 1 67 ? -17.026 11.506 -9.169 1.00 84.81 67 SER A CA 1
ATOM 485 C C . SER A 1 67 ? -16.954 10.770 -7.827 1.00 84.81 67 SER A C 1
ATOM 487 O O . SER A 1 67 ? -17.702 9.818 -7.600 1.00 84.81 67 SER A O 1
ATOM 489 N N . LEU A 1 68 ? -16.095 11.226 -6.909 1.00 80.50 68 LEU A N 1
ATOM 490 C CA . LEU A 1 68 ? -15.942 10.604 -5.585 1.00 80.50 68 LEU A CA 1
ATOM 491 C C . LEU A 1 68 ? -17.291 10.455 -4.861 1.00 80.50 68 LEU A C 1
ATOM 493 O O . LEU A 1 68 ? -17.551 9.442 -4.222 1.00 80.50 68 LEU A O 1
ATOM 497 N N . ALA A 1 69 ? -18.174 11.447 -5.003 1.00 85.50 69 ALA A N 1
ATOM 498 C CA . ALA A 1 69 ? -19.508 11.417 -4.414 1.00 85.50 69 ALA A CA 1
ATOM 499 C C . ALA A 1 69 ? -20.407 10.319 -5.009 1.00 85.50 69 ALA A C 1
ATOM 501 O O . ALA A 1 69 ? -21.236 9.761 -4.292 1.00 85.50 69 ALA A O 1
ATOM 502 N N . GLN A 1 70 ? -20.266 10.023 -6.303 1.00 85.00 70 GLN A N 1
ATOM 503 C CA . GLN A 1 70 ? -20.986 8.935 -6.957 1.00 85.00 70 GLN A CA 1
ATOM 504 C C . GLN A 1 70 ? -20.414 7.578 -6.544 1.00 85.00 70 GLN A C 1
ATOM 506 O O . GLN A 1 70 ? -21.177 6.721 -6.112 1.00 85.00 70 GLN A O 1
ATOM 511 N N . PHE A 1 71 ? -19.087 7.428 -6.583 1.00 85.00 71 PHE A N 1
ATOM 512 C CA . PHE A 1 71 ? -18.402 6.213 -6.145 1.00 85.00 71 PHE A CA 1
ATOM 513 C C . PHE A 1 71 ? -18.797 5.835 -4.714 1.00 85.00 71 PHE A C 1
ATOM 515 O O . PHE A 1 71 ? -19.318 4.751 -4.483 1.00 85.00 71 PHE A O 1
ATOM 522 N N . LEU A 1 72 ? -18.667 6.770 -3.765 1.00 83.69 72 LEU A N 1
ATOM 523 C CA . LEU A 1 72 ? -19.016 6.523 -2.365 1.00 83.69 72 LEU A CA 1
ATOM 524 C C . LEU A 1 72 ? -20.495 6.180 -2.173 1.00 83.69 72 LEU A C 1
ATOM 526 O O . LEU A 1 72 ? -20.823 5.444 -1.256 1.00 83.69 72 LEU A O 1
ATOM 530 N N . ARG A 1 73 ? -21.400 6.698 -3.007 1.00 83.00 73 ARG A N 1
ATOM 531 C CA . ARG A 1 73 ? -22.826 6.362 -2.915 1.00 83.00 73 ARG A CA 1
ATOM 532 C C . ARG A 1 73 ? -23.118 4.951 -3.422 1.00 83.00 73 ARG A C 1
ATOM 534 O O . ARG A 1 73 ? -23.994 4.293 -2.877 1.00 83.00 73 ARG A O 1
ATOM 541 N N . GLU A 1 74 ? -22.420 4.521 -4.467 1.00 84.75 74 GLU A N 1
ATOM 542 C CA . GLU A 1 74 ? -22.618 3.219 -5.110 1.00 84.75 74 GLU A CA 1
ATOM 543 C C . GLU A 1 74 ? -21.885 2.084 -4.379 1.00 84.75 74 GLU A C 1
ATOM 545 O O . GLU A 1 74 ? -22.368 0.956 -4.380 1.00 84.75 74 GLU A O 1
ATOM 550 N N . THR A 1 75 ? -20.754 2.372 -3.724 1.00 80.00 75 THR A N 1
ATOM 551 C CA . THR A 1 75 ? -19.932 1.371 -3.021 1.00 80.00 75 THR A CA 1
ATOM 552 C C . THR A 1 75 ? -20.033 1.433 -1.499 1.00 80.00 75 THR A C 1
ATOM 554 O O . THR A 1 75 ? -19.358 0.656 -0.826 1.00 80.00 75 THR A O 1
ATOM 557 N N . ALA A 1 76 ? -20.805 2.364 -0.926 1.00 78.38 76 ALA A N 1
ATOM 558 C CA . ALA A 1 76 ? -21.046 2.379 0.514 1.00 78.38 76 ALA A CA 1
ATOM 559 C C . ALA A 1 76 ? -21.881 1.159 0.906 1.00 78.38 76 ALA A C 1
ATOM 561 O O . ALA A 1 76 ? -23.105 1.142 0.776 1.00 78.38 76 ALA A O 1
ATOM 562 N N . GLU A 1 77 ? -21.204 0.141 1.416 1.00 72.44 77 GLU A N 1
ATOM 563 C CA . GLU A 1 77 ? -21.848 -0.962 2.104 1.00 72.44 77 GLU A CA 1
ATOM 564 C C . GLU A 1 77 ? -22.251 -0.482 3.506 1.00 72.44 77 GLU A C 1
ATOM 566 O O . GLU A 1 77 ? -21.424 0.017 4.273 1.00 72.44 77 GLU A O 1
ATOM 571 N N . VAL A 1 78 ? -23.541 -0.585 3.839 1.00 64.25 78 VAL A N 1
ATOM 572 C CA . VAL A 1 78 ? -24.043 -0.299 5.192 1.00 64.25 78 VAL A CA 1
ATOM 573 C C . VAL A 1 78 ? -23.701 -1.504 6.072 1.00 64.25 78 VAL A C 1
ATOM 575 O O . VAL A 1 78 ? -24.540 -2.363 6.326 1.00 64.25 78 VAL A O 1
ATOM 578 N N . GLY A 1 79 ? -22.430 -1.604 6.452 1.00 67.50 79 GLY A N 1
ATOM 579 C CA . GLY A 1 79 ? -21.892 -2.608 7.370 1.00 67.50 79 GLY A CA 1
ATOM 580 C C . GLY A 1 79 ? -21.349 -1.977 8.651 1.00 67.50 79 GLY A C 1
ATOM 581 O O . GLY A 1 79 ? -21.476 -0.767 8.862 1.00 67.50 79 GLY A O 1
ATOM 582 N N . ASP A 1 80 ? -20.727 -2.793 9.505 1.00 63.25 80 ASP A N 1
ATOM 583 C CA . ASP A 1 80 ? -20.043 -2.302 10.702 1.00 63.25 80 ASP A CA 1
ATOM 584 C C . ASP A 1 80 ? -18.955 -1.304 10.295 1.00 63.25 80 ASP A C 1
ATOM 586 O O . ASP A 1 80 ? -17.987 -1.638 9.607 1.00 63.25 80 ASP A O 1
ATOM 590 N N . ALA A 1 81 ? -19.138 -0.044 10.688 1.00 68.50 81 ALA A N 1
ATOM 591 C CA . ALA A 1 81 ? -18.177 0.999 10.388 1.00 68.50 81 ALA A CA 1
ATOM 592 C C . ALA A 1 81 ? -16.829 0.635 11.022 1.00 68.50 81 ALA A C 1
ATOM 594 O O . ALA A 1 81 ? -16.749 0.381 12.222 1.00 68.50 81 ALA A O 1
ATOM 595 N N . TYR A 1 82 ? -15.753 0.699 10.231 1.00 66.38 82 TYR A N 1
ATOM 596 C CA . TYR A 1 82 ? -14.381 0.538 10.732 1.00 66.38 82 TYR A CA 1
ATOM 597 C C . TYR A 1 82 ? -14.051 1.528 11.863 1.00 66.38 82 TYR A C 1
ATOM 599 O O . TYR A 1 82 ? -13.124 1.324 12.642 1.00 66.38 82 TYR A O 1
ATOM 607 N N . LEU A 1 83 ? -14.819 2.616 11.949 1.00 66.56 83 LEU A N 1
ATOM 608 C CA . LEU A 1 83 ? -14.722 3.602 13.001 1.00 66.56 83 LEU A CA 1
ATOM 609 C C . LEU A 1 83 ? -16.121 3.910 13.532 1.00 66.56 83 LEU A C 1
ATOM 611 O O . LEU A 1 83 ? -16.918 4.580 12.872 1.00 66.56 83 LEU A O 1
ATOM 615 N N . ASN A 1 84 ? -16.414 3.409 14.728 1.00 80.94 84 ASN A N 1
ATOM 616 C CA . ASN A 1 84 ? -17.640 3.744 15.427 1.00 80.94 84 ASN A CA 1
ATOM 617 C C . ASN A 1 84 ? -17.481 5.129 16.073 1.00 80.94 84 ASN A C 1
ATOM 619 O O . ASN A 1 84 ? -16.575 5.358 16.877 1.00 80.94 84 ASN A O 1
ATOM 623 N N . VAL A 1 85 ? -18.338 6.072 15.675 1.00 82.06 85 VAL A N 1
ATOM 624 C CA . VAL A 1 85 ? -18.269 7.474 16.120 1.00 82.06 85 VAL A CA 1
ATOM 625 C C . VAL A 1 85 ? -18.416 7.576 17.637 1.00 82.06 85 VAL A C 1
ATOM 627 O O . VAL A 1 85 ? -17.740 8.397 18.258 1.00 82.06 85 VAL A O 1
ATOM 630 N N . ASP A 1 86 ? -19.239 6.713 18.231 1.00 83.00 86 ASP A N 1
ATOM 631 C CA . ASP A 1 86 ? -19.483 6.704 19.671 1.00 83.00 86 ASP A CA 1
ATOM 632 C C . ASP A 1 86 ? -18.249 6.208 20.440 1.00 83.00 86 ASP A C 1
ATOM 634 O O . ASP A 1 86 ? -17.838 6.817 21.428 1.00 83.00 86 ASP A O 1
ATOM 638 N N . GLU A 1 87 ? -17.583 5.165 19.936 1.00 83.56 87 GLU A N 1
ATOM 639 C CA . GLU A 1 87 ? -16.352 4.637 20.537 1.00 83.56 87 GLU A CA 1
ATOM 640 C C . GLU A 1 87 ? -15.199 5.648 20.448 1.00 83.56 87 GLU A C 1
ATOM 642 O O . GLU A 1 87 ? -14.503 5.895 21.437 1.00 83.56 87 GLU A O 1
ATOM 647 N N . LEU A 1 88 ? -15.042 6.311 19.294 1.00 88.88 88 LEU A N 1
ATOM 648 C CA . LEU A 1 88 ? -14.034 7.358 19.125 1.00 88.88 88 LEU A CA 1
ATOM 649 C C . LEU A 1 88 ? -14.293 8.549 20.062 1.00 88.88 88 LEU A C 1
ATOM 651 O O . LEU A 1 88 ? -13.351 9.100 20.641 1.00 88.88 88 LEU A O 1
ATOM 655 N N . ALA A 1 89 ? -15.553 8.964 20.209 1.00 90.25 89 ALA A N 1
ATOM 656 C CA . ALA A 1 89 ? -15.923 10.060 21.098 1.00 90.25 89 ALA A CA 1
ATOM 657 C C . ALA A 1 89 ? -15.574 9.736 22.557 1.00 90.25 89 ALA A C 1
ATOM 659 O O . ALA A 1 89 ? -14.987 10.571 23.254 1.00 90.25 89 ALA A O 1
ATOM 660 N N . ASP A 1 90 ? -15.857 8.511 22.997 1.00 92.31 90 ASP A N 1
ATOM 661 C CA . ASP A 1 90 ? -15.527 8.049 24.339 1.00 92.31 90 ASP A CA 1
ATOM 662 C C . ASP A 1 90 ? -14.014 7.997 24.591 1.00 92.31 90 ASP A C 1
ATOM 664 O O . ASP A 1 90 ? -13.541 8.427 25.650 1.00 92.31 90 ASP A O 1
ATOM 668 N N . ASP A 1 91 ? -13.231 7.504 23.631 1.00 89.88 91 ASP A N 1
ATOM 669 C CA . ASP A 1 91 ? -11.772 7.451 23.742 1.00 89.88 91 ASP A CA 1
ATOM 670 C C . ASP A 1 91 ? -11.148 8.843 23.822 1.00 89.88 91 ASP A C 1
ATOM 672 O O . ASP A 1 91 ? -10.279 9.097 24.666 1.00 89.88 91 ASP A O 1
ATOM 676 N N . LEU A 1 92 ? -11.641 9.782 23.013 1.00 93.31 92 LEU A N 1
ATOM 677 C CA . LEU A 1 92 ? -11.222 11.181 23.066 1.00 93.31 92 LEU A CA 1
ATOM 678 C C . LEU A 1 92 ? -11.588 11.832 24.405 1.00 93.31 92 LEU A C 1
ATOM 680 O O . LEU A 1 92 ? -10.771 12.553 24.988 1.00 93.31 92 LEU A O 1
ATOM 684 N N . GLN A 1 93 ? -12.779 11.549 24.934 1.00 91.88 93 GLN A N 1
ATOM 685 C CA . GLN A 1 93 ? -13.226 12.038 26.238 1.00 91.88 93 GLN A CA 1
ATOM 686 C C . GLN A 1 93 ? -12.308 11.519 27.361 1.00 91.88 93 GLN A C 1
ATOM 688 O O . GLN A 1 93 ? -11.824 12.299 28.188 1.00 91.88 93 GLN A O 1
ATOM 693 N N . ARG A 1 94 ? -11.980 10.219 27.351 1.00 90.19 94 ARG A N 1
ATOM 694 C CA . ARG A 1 94 ? -11.060 9.597 28.319 1.00 90.19 94 ARG A CA 1
ATOM 695 C C . ARG A 1 94 ? -9.636 10.142 28.196 1.00 90.19 94 ARG A C 1
ATOM 697 O O . ARG A 1 94 ? -8.974 10.368 29.214 1.00 90.19 94 ARG A O 1
ATOM 704 N N . ALA A 1 95 ? -9.155 10.374 26.974 1.00 91.94 95 ALA A N 1
ATOM 705 C CA . ALA A 1 95 ? -7.843 10.964 26.723 1.00 91.94 95 ALA A CA 1
ATOM 706 C C . ALA A 1 95 ? -7.761 12.401 27.262 1.00 91.94 95 ALA A C 1
ATOM 708 O O . ALA A 1 95 ? -6.803 12.743 27.965 1.00 91.94 95 ALA A O 1
ATOM 709 N N . ARG A 1 96 ? -8.797 13.217 27.022 1.00 90.31 96 ARG A N 1
ATOM 710 C CA . ARG A 1 96 ? -8.922 14.570 27.581 1.00 90.31 96 ARG A CA 1
ATOM 711 C C . ARG A 1 96 ? -8.879 14.544 29.105 1.00 90.31 96 ARG A C 1
ATOM 713 O O . ARG A 1 96 ? -8.103 15.282 29.711 1.00 90.31 96 ARG A O 1
ATOM 720 N N . ASP A 1 97 ? -9.675 13.688 29.734 1.00 89.69 97 ASP A N 1
ATOM 721 C CA . ASP A 1 97 ? -9.762 13.632 31.193 1.00 89.69 97 ASP A CA 1
ATOM 722 C C . ASP A 1 97 ? -8.428 13.188 31.820 1.00 89.69 97 ASP A C 1
ATOM 724 O O . ASP A 1 97 ? -8.004 13.734 32.846 1.00 89.69 97 ASP A O 1
ATOM 728 N N . ARG A 1 98 ? -7.692 12.282 31.158 1.00 87.25 98 ARG A N 1
ATOM 729 C CA . ARG A 1 98 ? -6.330 11.892 31.557 1.00 87.25 98 ARG A CA 1
ATOM 730 C C . ARG A 1 98 ? -5.323 13.038 31.398 1.00 87.25 98 ARG A C 1
ATOM 732 O O . ARG A 1 98 ? -4.483 13.206 32.280 1.00 87.25 98 ARG A O 1
ATOM 739 N N . ALA A 1 99 ? -5.425 13.841 30.340 1.00 87.38 99 ALA A N 1
ATOM 740 C CA . ALA A 1 99 ? -4.551 14.993 30.102 1.00 87.38 99 ALA A CA 1
ATOM 741 C C . ALA A 1 99 ? -4.807 16.163 31.074 1.00 87.38 99 ALA A C 1
ATOM 743 O O . ALA A 1 99 ? -3.875 16.855 31.480 1.00 87.38 99 ALA A O 1
ATOM 744 N N . VAL A 1 100 ? -6.057 16.369 31.503 1.00 87.44 100 VAL A N 1
ATOM 745 C CA . VAL A 1 100 ? -6.437 17.452 32.433 1.00 87.44 100 VAL A CA 1
ATOM 746 C C . VAL A 1 100 ? -6.165 17.089 33.900 1.00 87.44 100 VAL A C 1
ATOM 748 O O . VAL A 1 100 ? -5.920 17.973 34.727 1.00 87.44 100 VAL A O 1
ATOM 751 N N . ARG A 1 101 ? -6.152 15.796 34.249 1.00 77.19 101 ARG A N 1
ATOM 752 C CA . ARG A 1 101 ? -5.870 15.302 35.609 1.00 77.19 101 ARG A CA 1
ATOM 753 C C . ARG A 1 101 ? -4.574 15.858 36.240 1.00 77.19 101 ARG A C 1
ATOM 755 O O . ARG A 1 101 ? -4.658 16.337 37.373 1.00 77.19 101 ARG A O 1
ATOM 762 N N . PRO A 1 102 ? -3.406 15.875 35.563 1.00 76.56 102 PRO A N 1
ATOM 763 C CA . PRO A 1 102 ? -2.185 16.464 36.123 1.00 76.56 102 PRO A CA 1
ATOM 764 C C . PRO A 1 102 ? -2.259 17.992 36.277 1.00 76.56 102 PRO A C 1
ATOM 766 O O . PRO A 1 102 ? -1.667 18.537 37.205 1.00 76.56 102 PRO A O 1
ATOM 769 N N . LEU A 1 103 ? -3.023 18.691 35.428 1.00 70.69 103 LEU A N 1
ATOM 770 C CA . LEU A 1 103 ? -3.203 20.147 35.518 1.00 70.69 103 LEU A CA 1
ATOM 771 C C . LEU A 1 103 ? -4.079 20.553 36.711 1.00 70.69 103 LEU A C 1
ATOM 773 O O . LEU A 1 103 ? -3.802 21.562 37.357 1.00 70.69 103 LEU A O 1
ATOM 777 N N . LYS A 1 104 ? -5.108 19.759 37.042 1.00 68.62 104 LYS A N 1
ATOM 778 C CA . LYS A 1 104 ? -5.914 19.966 38.259 1.00 68.62 104 LYS A CA 1
ATOM 779 C C . LYS A 1 104 ? -5.108 19.704 39.533 1.00 68.62 104 LYS A C 1
ATOM 781 O O . LYS A 1 104 ? -5.175 20.518 40.445 1.00 68.62 104 LYS A O 1
ATOM 786 N N . ALA A 1 105 ? -4.311 18.633 39.569 1.00 67.94 105 ALA A N 1
ATOM 787 C CA . ALA A 1 105 ? -3.484 18.290 40.731 1.00 67.94 105 ALA A CA 1
ATOM 788 C C . ALA A 1 105 ? -2.441 19.374 41.073 1.00 67.94 105 ALA A C 1
ATOM 790 O O . ALA A 1 105 ? -2.140 19.594 42.240 1.00 67.94 105 ALA A O 1
ATOM 791 N N . ARG A 1 106 ? -1.935 20.091 40.060 1.00 61.56 106 ARG A N 1
ATOM 792 C CA . ARG A 1 106 ? -0.976 21.200 40.213 1.00 61.56 106 ARG A CA 1
ATOM 793 C C . ARG A 1 106 ? -1.595 22.525 40.674 1.00 61.56 106 ARG A C 1
ATOM 795 O O . ARG A 1 106 ? -0.852 23.444 40.980 1.00 61.56 106 ARG A O 1
ATOM 802 N N . ARG A 1 107 ? -2.926 22.651 40.639 1.00 59.66 107 ARG A N 1
ATOM 803 C CA . ARG A 1 107 ? -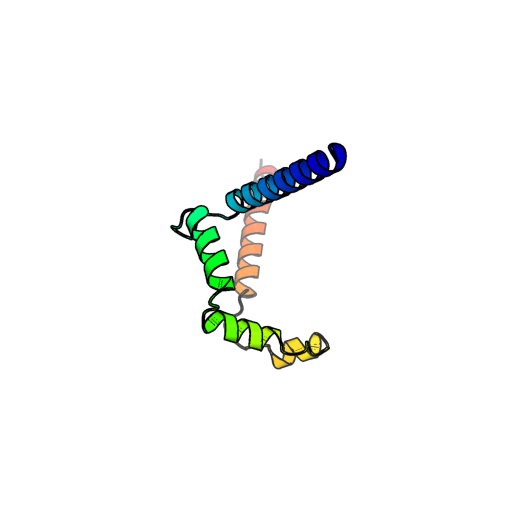3.672 23.855 41.055 1.00 59.66 107 ARG A CA 1
ATOM 804 C C . ARG A 1 107 ? -4.206 23.745 42.489 1.00 59.66 107 ARG A C 1
ATOM 806 O O . ARG A 1 107 ? -4.556 24.757 43.080 1.00 59.66 107 ARG A O 1
ATOM 813 N N . SER A 1 108 ? -4.308 22.527 43.017 1.00 57.41 108 SER A N 1
ATOM 814 C CA . SER A 1 108 ? -4.749 22.229 44.386 1.00 57.41 108 SER A CA 1
ATOM 815 C C . SER A 1 108 ? -3.597 22.040 45.387 1.00 57.41 108 SER A C 1
ATOM 817 O O . SER A 1 108 ? -3.865 21.687 46.532 1.00 57.41 108 SER A O 1
ATOM 819 N N . ALA A 1 109 ? -2.349 22.219 44.945 1.00 51.59 109 ALA A N 1
ATOM 820 C CA . ALA A 1 109 ? -1.138 22.279 45.764 1.00 51.59 109 ALA A CA 1
ATOM 821 C C . ALA A 1 109 ? -0.620 23.720 45.769 1.00 51.59 109 ALA A C 1
ATOM 823 O O . ALA A 1 109 ? -0.107 24.148 46.822 1.00 51.59 109 ALA A O 1
#

pLDDT: mean 78.41, std 11.63, range [50.66, 97.06]

Mean predicted aligned error: 17.79 Å

Solvent-accessible surface area (backbone atoms only — not comparable to full-atom values): 6727 Å² total; per-residue (Å²): 109,68,68,59,51,51,53,53,51,54,52,52,49,51,53,50,51,52,53,52,54,52,58,70,68,55,76,90,86,63,103,59,56,74,66,51,54,51,51,49,54,56,45,38,74,77,56,66,49,72,70,55,54,50,51,50,54,60,68,66,52,79,84,74,92,62,55,68,74,55,47,53,66,76,67,60,71,94,62,88,60,96,68,52,67,67,59,54,51,51,52,52,51,52,51,50,53,61,64,46,49,63,60,53,59,67,72,79,108